Protein AF-A0A447U4M7-F1 (afdb_monomer_lite)

Sequence (69 aa):
MRPAKAMMDQSRIALNEAHLVQTKLIEGDQGEGKMKVSLVLVHAQDHLMTSMLARELIAELIELHEKLK

pLDDT: mean 89.98, std 11.49, range [53.81, 98.38]

Structure (mmCIF, N/CA/C/O backbone):
data_AF-A0A447U4M7-F1
#
_entry.id   AF-A0A447U4M7-F1
#
loop_
_atom_site.group_PDB
_atom_site.id
_atom_site.type_symbol
_atom_site.label_atom_id
_atom_site.label_alt_id
_atom_site.label_comp_id
_atom_site.label_asym_id
_atom_site.label_entity_id
_atom_site.label_seq_id
_atom_site.pdbx_PDB_ins_code
_atom_site.Cartn_x
_atom_site.Cartn_y
_atom_site.Cartn_z
_atom_site.occupancy
_atom_site.B_iso_or_equiv
_atom_site.auth_seq_id
_atom_site.auth_comp_id
_atom_site.auth_asym_id
_atom_site.auth_atom_id
_atom_site.pdbx_PDB_model_num
ATOM 1 N N . MET A 1 1 ? 11.489 -0.563 -17.225 1.00 74.06 1 MET A N 1
ATOM 2 C CA . MET A 1 1 ? 11.926 -0.203 -15.855 1.00 74.06 1 MET A CA 1
ATOM 3 C C . MET A 1 1 ? 11.586 1.226 -15.472 1.00 74.06 1 MET A C 1
ATOM 5 O O . MET A 1 1 ? 11.060 1.403 -14.386 1.00 74.06 1 MET A O 1
ATOM 9 N N . ARG A 1 2 ? 11.750 2.233 -16.348 1.00 75.69 2 ARG A N 1
ATOM 10 C CA . ARG A 1 2 ? 11.258 3.602 -16.065 1.00 75.69 2 ARG A CA 1
ATOM 11 C C . ARG A 1 2 ? 9.771 3.676 -15.639 1.00 75.69 2 ARG A C 1
ATOM 13 O O . ARG A 1 2 ? 9.511 4.311 -14.625 1.00 75.69 2 ARG A O 1
ATOM 20 N N . PRO A 1 3 ? 8.823 2.982 -16.305 1.00 90.12 3 PRO A N 1
ATOM 21 C CA . PRO A 1 3 ? 7.422 2.975 -15.863 1.00 90.12 3 PRO A CA 1
ATOM 22 C C . PRO A 1 3 ? 7.214 2.305 -14.497 1.00 90.12 3 PRO A C 1
ATOM 24 O O . PRO A 1 3 ? 6.433 2.793 -13.691 1.00 90.12 3 PRO A O 1
ATOM 27 N N . ALA A 1 4 ? 7.958 1.229 -14.212 1.00 91.62 4 ALA A N 1
ATOM 28 C CA . ALA A 1 4 ? 7.871 0.511 -12.940 1.00 91.62 4 ALA A CA 1
ATOM 29 C C . ALA A 1 4 ? 8.318 1.391 -11.762 1.00 91.62 4 ALA A C 1
ATOM 31 O O . ALA A 1 4 ? 7.608 1.470 -10.769 1.00 91.62 4 ALA A O 1
ATOM 32 N N . LYS A 1 5 ? 9.435 2.122 -11.898 1.00 91.69 5 LYS A N 1
ATOM 33 C CA . LYS A 1 5 ? 9.912 3.050 -10.855 1.00 91.69 5 LYS A CA 1
ATOM 34 C C . LYS A 1 5 ? 8.884 4.149 -10.561 1.00 91.69 5 LYS A C 1
ATOM 36 O O . LYS A 1 5 ? 8.528 4.348 -9.407 1.00 91.69 5 LYS A O 1
ATOM 41 N N . ALA A 1 6 ? 8.312 4.760 -11.603 1.00 95.94 6 ALA A N 1
ATOM 42 C CA . A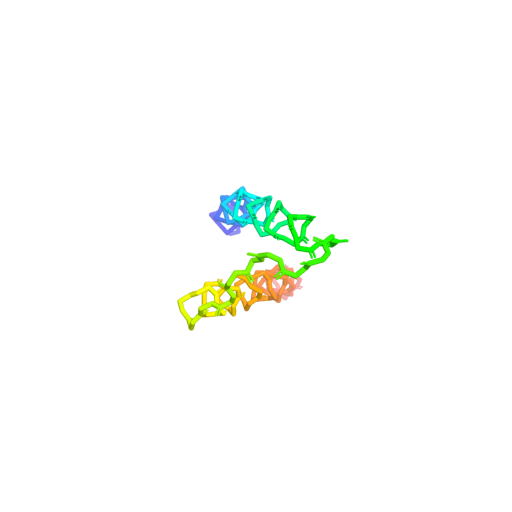LA A 1 6 ? 7.272 5.778 -11.441 1.00 95.94 6 ALA A CA 1
ATOM 43 C C . ALA A 1 6 ? 6.014 5.245 -10.723 1.00 95.94 6 ALA A C 1
ATOM 45 O O . ALA A 1 6 ? 5.477 5.911 -9.840 1.00 95.94 6 ALA A O 1
ATOM 46 N N . MET A 1 7 ? 5.564 4.030 -11.056 1.00 96.94 7 MET A N 1
ATOM 47 C CA . MET A 1 7 ? 4.429 3.391 -10.376 1.00 96.94 7 MET A CA 1
ATOM 48 C C . MET A 1 7 ? 4.744 3.041 -8.913 1.00 96.94 7 MET A C 1
ATOM 50 O O . MET A 1 7 ? 3.891 3.211 -8.043 1.00 96.94 7 MET A O 1
ATOM 54 N N . MET A 1 8 ? 5.972 2.606 -8.618 1.00 97.50 8 MET A N 1
ATOM 55 C CA . MET A 1 8 ? 6.412 2.303 -7.250 1.00 97.50 8 MET A CA 1
ATOM 56 C C . MET A 1 8 ? 6.499 3.548 -6.361 1.00 97.50 8 MET A C 1
ATOM 58 O O . MET A 1 8 ? 6.198 3.463 -5.165 1.00 97.50 8 MET A O 1
ATOM 62 N N . ASP A 1 9 ? 6.863 4.694 -6.939 1.00 96.69 9 ASP A N 1
ATOM 63 C CA . ASP A 1 9 ? 6.864 5.986 -6.249 1.00 96.69 9 ASP A CA 1
ATOM 64 C C . ASP A 1 9 ? 5.439 6.463 -5.952 1.00 96.69 9 ASP A C 1
ATOM 66 O O . ASP A 1 9 ? 5.140 6.835 -4.818 1.00 96.69 9 ASP A O 1
ATOM 70 N N . GLN A 1 10 ? 4.528 6.373 -6.925 1.00 97.44 10 GLN A N 1
ATOM 71 C CA . GLN A 1 10 ? 3.110 6.690 -6.713 1.00 97.44 10 GLN A CA 1
ATOM 72 C C . GLN A 1 10 ? 2.484 5.801 -5.631 1.00 97.44 10 GLN A C 1
ATOM 74 O O . GLN A 1 10 ? 1.820 6.301 -4.724 1.00 97.44 10 GLN A O 1
ATOM 79 N N . SER A 1 11 ? 2.752 4.492 -5.680 1.00 97.56 11 SER A N 1
ATOM 80 C CA . SER A 1 11 ? 2.291 3.541 -4.665 1.00 97.56 11 SER A CA 1
ATOM 81 C C . SER A 1 11 ? 2.830 3.885 -3.273 1.00 97.56 11 SER A C 1
ATOM 83 O O . SER A 1 11 ? 2.093 3.811 -2.292 1.00 97.56 11 SER A O 1
ATOM 85 N N . ARG A 1 12 ? 4.089 4.335 -3.174 1.00 96.38 12 ARG A N 1
ATOM 86 C CA . ARG A 1 12 ? 4.685 4.778 -1.905 1.00 96.38 12 ARG A CA 1
ATOM 87 C C . ARG A 1 12 ? 3.960 5.985 -1.322 1.00 96.38 12 ARG A C 1
ATOM 89 O O . ARG A 1 12 ? 3.703 6.006 -0.125 1.00 96.38 12 ARG A O 1
ATOM 96 N N . ILE A 1 13 ? 3.663 6.984 -2.152 1.00 97.50 13 ILE A N 1
ATOM 97 C CA . ILE A 1 13 ? 2.975 8.205 -1.718 1.00 97.50 13 ILE A CA 1
ATOM 98 C C . ILE A 1 13 ? 1.588 7.848 -1.171 1.00 97.50 13 ILE A C 1
ATOM 100 O O . ILE A 1 13 ? 1.286 8.186 -0.030 1.00 97.50 13 ILE A O 1
ATOM 104 N N . ALA A 1 14 ? 0.804 7.077 -1.929 1.00 97.44 14 ALA A N 1
ATOM 105 C CA . ALA A 1 14 ? -0.534 6.658 -1.516 1.00 97.44 14 ALA A CA 1
ATOM 106 C C . ALA A 1 14 ? -0.527 5.818 -0.223 1.00 97.44 14 ALA A C 1
ATOM 108 O O . ALA A 1 14 ? -1.338 6.047 0.675 1.00 97.44 14 ALA A O 1
ATOM 109 N N . LEU A 1 15 ? 0.407 4.868 -0.093 1.00 97.44 15 LEU A N 1
ATOM 110 C CA . LEU A 1 15 ? 0.524 4.056 1.121 1.00 97.44 15 LEU A CA 1
ATOM 111 C C . LEU A 1 15 ? 0.976 4.875 2.328 1.00 97.44 15 LEU A C 1
ATOM 113 O O . LEU A 1 15 ? 0.475 4.639 3.419 1.00 97.44 15 LEU A O 1
ATOM 117 N N . ASN A 1 16 ? 1.872 5.849 2.151 1.00 96.75 16 ASN A N 1
ATOM 118 C CA . ASN A 1 16 ? 2.277 6.736 3.241 1.00 96.75 16 ASN A CA 1
ATOM 119 C C . ASN A 1 16 ? 1.089 7.548 3.768 1.00 96.75 16 ASN A C 1
ATOM 121 O O . ASN A 1 16 ? 0.921 7.664 4.978 1.00 96.75 16 ASN A O 1
ATOM 125 N N . GLU A 1 17 ? 0.250 8.086 2.880 1.00 97.19 17 GLU A N 1
ATOM 126 C CA . GLU A 1 17 ? -0.958 8.816 3.278 1.00 97.19 17 GLU A CA 1
ATOM 127 C C . GLU A 1 17 ? -1.922 7.922 4.071 1.00 97.19 17 GLU A C 1
ATOM 129 O O . GLU A 1 17 ? -2.383 8.310 5.147 1.00 97.19 17 GLU A O 1
ATOM 134 N N . ALA A 1 18 ? -2.170 6.699 3.594 1.00 96.25 18 ALA A N 1
ATOM 135 C CA . ALA A 1 18 ? -3.020 5.735 4.288 1.00 96.25 18 ALA A CA 1
ATOM 136 C C . ALA A 1 18 ? -2.422 5.280 5.634 1.00 96.25 18 ALA A C 1
ATOM 138 O O . ALA A 1 18 ? -3.131 5.212 6.640 1.00 96.25 18 ALA A O 1
ATOM 139 N N . HIS A 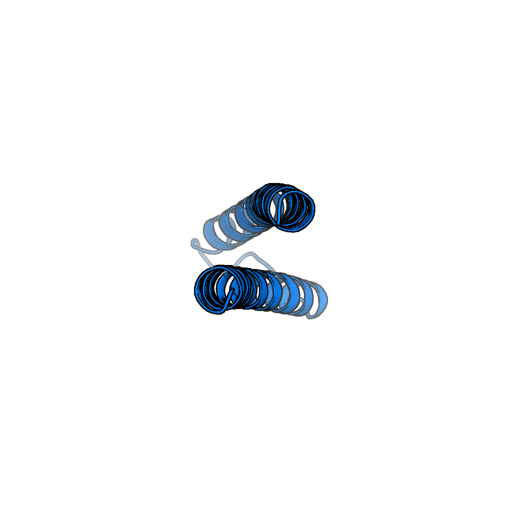1 19 ? -1.110 5.039 5.684 1.00 96.12 19 HIS A N 1
ATOM 140 C CA . HIS A 1 19 ? -0.397 4.650 6.898 1.00 96.12 19 HIS A CA 1
ATOM 141 C C . HIS A 1 19 ? -0.421 5.758 7.954 1.00 96.12 19 HIS A C 1
ATOM 143 O O . HIS A 1 19 ? -0.633 5.472 9.126 1.00 96.12 19 HIS A O 1
ATOM 149 N N . LEU A 1 20 ? -0.299 7.032 7.564 1.00 96.25 20 LEU A N 1
ATOM 150 C CA . LEU A 1 20 ? -0.439 8.162 8.493 1.00 96.25 20 LEU A CA 1
ATOM 151 C C . LEU A 1 20 ? -1.825 8.205 9.149 1.00 96.25 20 LEU A C 1
ATOM 153 O O . LEU A 1 20 ? -1.938 8.534 10.331 1.00 96.25 20 LEU A O 1
ATOM 157 N N . VAL A 1 21 ? -2.883 7.871 8.404 1.00 93.38 21 VAL A N 1
ATOM 158 C CA . VAL A 1 21 ? -4.230 7.739 8.976 1.00 93.38 21 VAL A CA 1
ATOM 159 C C . VAL A 1 21 ? -4.276 6.561 9.951 1.00 93.38 21 VAL A C 1
ATOM 161 O O . VAL A 1 21 ? -4.760 6.733 11.067 1.00 93.38 21 VAL A O 1
ATOM 164 N N . GLN A 1 22 ? -3.722 5.401 9.585 1.00 93.12 22 GLN A N 1
ATOM 165 C CA . GLN A 1 22 ? -3.644 4.237 10.475 1.00 93.12 22 GLN A CA 1
ATOM 166 C C . GLN A 1 22 ? -2.876 4.543 11.771 1.00 93.12 22 GLN A C 1
ATOM 168 O O . GLN A 1 22 ? -3.349 4.186 12.847 1.00 93.12 22 GLN A O 1
ATOM 173 N N . THR A 1 23 ? -1.745 5.253 11.702 1.00 91.81 23 THR A N 1
ATOM 174 C CA . THR A 1 23 ? -0.972 5.666 12.884 1.00 91.81 23 THR A CA 1
ATOM 175 C C . THR A 1 23 ? -1.811 6.530 13.823 1.00 91.81 23 THR A C 1
ATOM 177 O O . THR A 1 23 ? -1.885 6.227 15.009 1.00 91.81 23 THR A O 1
ATOM 180 N N . LYS A 1 24 ? -2.522 7.538 13.299 1.00 90.31 24 LYS A N 1
ATOM 181 C CA . LYS A 1 24 ? -3.408 8.393 14.113 1.00 90.31 24 LYS A CA 1
ATOM 182 C C . LYS A 1 24 ? -4.525 7.603 14.795 1.00 90.31 24 LYS A C 1
ATOM 184 O O . LYS A 1 24 ? -4.897 7.915 15.922 1.00 90.31 24 LYS A O 1
ATOM 189 N N . LEU A 1 25 ? -5.071 6.597 14.110 1.00 89.00 25 LEU A N 1
ATOM 190 C CA . LEU A 1 25 ? -6.093 5.716 14.676 1.00 89.00 25 LEU A CA 1
ATOM 191 C C . LEU A 1 25 ? -5.535 4.873 15.833 1.00 89.00 25 LEU A C 1
ATOM 193 O O . LEU A 1 25 ? -6.206 4.731 16.849 1.00 89.00 25 LEU A O 1
ATOM 197 N N . ILE A 1 26 ? -4.303 4.369 15.708 1.00 86.12 26 ILE A N 1
ATOM 198 C CA . ILE A 1 26 ? -3.619 3.614 16.769 1.00 86.12 26 ILE A CA 1
ATOM 199 C C . ILE A 1 26 ? -3.276 4.523 17.958 1.00 86.12 26 ILE A C 1
ATOM 201 O O . ILE A 1 26 ? -3.531 4.155 19.101 1.00 86.12 26 ILE A O 1
ATOM 205 N N . GLU A 1 27 ? -2.729 5.716 17.711 1.00 84.62 27 GLU A N 1
ATOM 206 C CA . GLU A 1 27 ? -2.423 6.707 18.755 1.00 84.62 27 GLU A CA 1
ATOM 207 C C . GLU A 1 27 ? -3.676 7.103 19.547 1.00 84.62 27 GLU A C 1
ATOM 209 O O . GLU A 1 27 ? -3.628 7.222 20.770 1.00 84.62 27 GLU A O 1
ATOM 214 N N . GLY A 1 28 ? -4.814 7.249 18.859 1.00 80.75 28 GLY A N 1
ATOM 215 C CA . GLY A 1 28 ? -6.108 7.543 19.473 1.00 80.75 28 GLY A CA 1
ATOM 216 C C . GLY A 1 28 ? -6.668 6.427 20.364 1.00 80.75 28 GLY A C 1
ATOM 217 O O . GLY A 1 28 ? -7.598 6.689 21.127 1.00 80.75 28 GLY A O 1
ATOM 218 N N . ASP A 1 29 ? -6.115 5.212 20.294 1.00 77.44 29 ASP A N 1
ATOM 219 C CA . ASP A 1 29 ? -6.552 4.054 21.083 1.00 77.44 29 ASP A CA 1
ATOM 220 C C . ASP A 1 29 ? -5.684 3.800 22.334 1.00 77.44 29 ASP A C 1
ATOM 222 O O . ASP A 1 29 ? -6.126 3.132 23.268 1.00 77.44 29 ASP A O 1
ATOM 226 N N . GLN A 1 30 ? -4.482 4.393 22.431 1.00 66.69 30 GLN A N 1
ATOM 227 C CA . GLN A 1 30 ? -3.527 4.161 23.535 1.00 66.69 30 GLN A CA 1
ATOM 228 C C . GLN A 1 30 ? -3.931 4.752 24.909 1.00 66.69 30 GLN A C 1
ATOM 230 O O . GLN A 1 30 ? -3.122 4.787 25.835 1.00 66.69 30 GLN A O 1
ATOM 235 N N . GLY A 1 31 ? -5.182 5.184 25.087 1.00 56.28 31 GLY A N 1
ATOM 236 C CA . GLY A 1 31 ? -5.706 5.716 26.346 1.00 56.28 31 GLY A CA 1
ATOM 237 C C . GLY A 1 31 ? -7.148 5.275 26.589 1.00 56.28 31 GLY A C 1
ATOM 238 O O . GLY A 1 31 ? -8.082 5.857 26.045 1.00 56.28 31 GLY A O 1
ATOM 239 N N . GLU A 1 32 ? -7.316 4.249 27.425 1.00 56.28 32 GLU A N 1
ATOM 240 C CA . GLU A 1 32 ? -8.598 3.783 27.983 1.00 56.28 32 GLU A CA 1
ATOM 241 C C . GLU A 1 32 ? -9.714 3.444 26.963 1.00 56.28 32 GLU A C 1
ATOM 243 O O . GLU A 1 32 ? -10.892 3.706 27.205 1.00 56.28 32 GL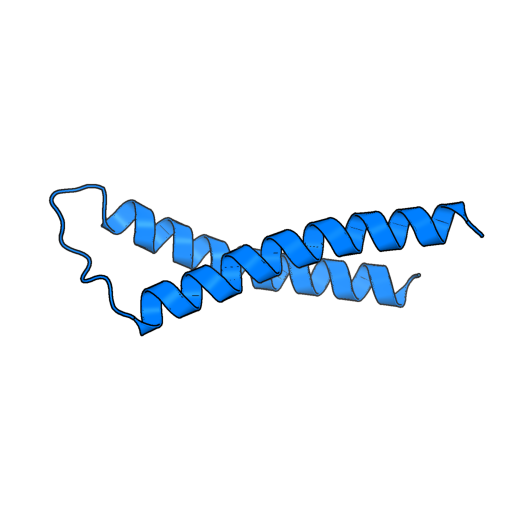U A O 1
ATOM 248 N N . GLY A 1 33 ? -9.365 2.804 25.838 1.00 53.81 33 GLY A N 1
ATOM 249 C CA . GLY A 1 33 ? -10.286 1.930 25.089 1.00 53.81 33 GLY A CA 1
ATOM 250 C C . GLY A 1 33 ? -11.500 2.605 24.439 1.00 53.81 33 GLY A C 1
ATOM 251 O O . GLY A 1 33 ? -12.620 2.098 24.543 1.00 53.81 33 GLY A O 1
ATOM 252 N N . LYS A 1 34 ? -11.311 3.748 23.769 1.00 62.41 34 LYS A N 1
ATOM 253 C CA . LYS A 1 34 ? -12.419 4.514 23.163 1.00 62.41 34 LYS A CA 1
ATOM 254 C C . LYS A 1 34 ? -12.647 4.266 21.677 1.00 62.41 34 LYS A C 1
ATOM 256 O O . LYS A 1 34 ? -13.708 4.657 21.179 1.00 62.41 34 LYS A O 1
ATOM 261 N N . MET A 1 35 ? -11.724 3.636 20.947 1.00 69.44 35 MET A N 1
ATOM 262 C CA . MET A 1 35 ? -11.951 3.421 19.524 1.00 69.44 35 MET A CA 1
ATOM 263 C C . MET A 1 35 ? -12.743 2.132 19.291 1.00 69.44 35 MET A C 1
ATOM 265 O O . MET A 1 35 ? -12.264 1.018 19.481 1.00 69.44 35 MET A O 1
ATOM 269 N N . LYS A 1 36 ? -14.001 2.276 18.856 1.00 74.25 36 LYS A N 1
ATOM 270 C CA . LYS A 1 36 ? -14.840 1.126 18.507 1.00 74.25 36 LYS A CA 1
ATOM 271 C C . LYS A 1 36 ? -14.271 0.439 17.267 1.00 74.25 36 LYS A C 1
ATOM 273 O O . LYS A 1 36 ? -14.499 0.885 16.141 1.00 74.25 36 LYS A O 1
ATOM 278 N N . VAL A 1 37 ? -13.567 -0.670 17.476 1.00 82.12 37 VAL A N 1
ATOM 279 C CA . VAL A 1 37 ? -13.123 -1.535 16.384 1.00 82.12 37 VAL A CA 1
ATOM 280 C C . VAL A 1 37 ? -14.357 -2.081 15.667 1.00 82.12 37 VAL A C 1
ATOM 282 O O . VAL A 1 37 ? -15.215 -2.732 16.263 1.00 82.12 37 VAL A O 1
ATOM 285 N N . SER A 1 38 ? -14.475 -1.767 14.379 1.00 88.81 38 SER A N 1
ATOM 286 C CA . SER A 1 38 ? -15.535 -2.269 13.503 1.00 88.81 38 SER A CA 1
ATOM 287 C C . SER A 1 38 ? -14.947 -3.211 12.458 1.00 88.81 38 SER A C 1
ATOM 289 O O . SER A 1 38 ? -13.769 -3.107 12.123 1.00 88.81 38 SER A O 1
ATOM 291 N N . LEU A 1 39 ? -15.770 -4.097 11.893 1.00 92.25 39 LEU A N 1
ATOM 292 C CA . LEU A 1 39 ? -15.330 -4.998 10.823 1.00 92.25 39 LEU A CA 1
ATOM 293 C C . LEU A 1 39 ? -14.760 -4.230 9.619 1.00 92.25 39 LEU A C 1
ATOM 295 O O . LEU A 1 39 ? -13.765 -4.646 9.038 1.00 92.25 39 LEU A O 1
ATOM 299 N N . VAL A 1 40 ? -15.353 -3.080 9.286 1.00 93.69 40 VAL A N 1
ATOM 300 C CA . VAL A 1 40 ? -14.872 -2.205 8.206 1.00 93.69 40 VAL A CA 1
ATOM 301 C C . VAL A 1 40 ? -13.478 -1.664 8.514 1.00 93.69 40 VAL A C 1
ATOM 303 O O . VAL A 1 40 ? -12.626 -1.635 7.633 1.00 93.69 40 VAL A O 1
ATOM 306 N N . LEU A 1 41 ? -13.226 -1.269 9.765 1.00 91.06 41 LEU A N 1
ATOM 307 C CA . LEU A 1 41 ? -11.914 -0.791 10.188 1.00 91.06 41 LEU A CA 1
ATOM 308 C C . LEU A 1 41 ? -10.857 -1.901 10.117 1.00 91.06 41 LEU A C 1
ATOM 310 O O . LEU A 1 41 ? -9.757 -1.646 9.639 1.00 91.06 41 LEU A O 1
ATOM 314 N N . VAL A 1 42 ? -11.179 -3.109 10.589 1.00 92.06 42 VAL A N 1
ATOM 315 C CA . VAL A 1 42 ? -10.270 -4.264 10.491 1.00 92.06 42 VAL A CA 1
ATOM 316 C C . VAL A 1 42 ? -9.957 -4.553 9.025 1.00 92.06 42 VAL A C 1
ATOM 318 O O . VAL A 1 42 ? -8.795 -4.599 8.646 1.00 92.06 42 VAL A O 1
ATOM 321 N N . HIS A 1 43 ? -10.980 -4.606 8.170 1.00 95.12 43 HIS A N 1
ATOM 322 C CA . HIS A 1 43 ? -10.804 -4.840 6.739 1.00 95.12 43 HIS A CA 1
ATOM 323 C C . HIS A 1 43 ? -9.938 -3.769 6.055 1.00 95.12 43 HIS A C 1
ATOM 325 O O . HIS A 1 43 ? -9.110 -4.082 5.203 1.00 95.12 43 HIS A O 1
ATOM 331 N N . ALA A 1 44 ? -10.100 -2.498 6.436 1.00 94.38 44 ALA A N 1
ATOM 332 C CA . ALA A 1 44 ? -9.263 -1.414 5.930 1.00 94.38 44 ALA A CA 1
ATOM 333 C C . ALA A 1 44 ? -7.791 -1.574 6.356 1.00 94.38 44 ALA A C 1
ATOM 335 O O . ALA A 1 44 ? -6.896 -1.335 5.545 1.00 94.38 44 ALA A O 1
ATOM 336 N N . GLN A 1 45 ? -7.536 -2.011 7.594 1.00 94.38 45 GLN A N 1
ATOM 337 C CA . GLN A 1 45 ? -6.182 -2.314 8.069 1.00 94.38 45 GLN A CA 1
ATOM 338 C C . GLN A 1 45 ? -5.580 -3.522 7.344 1.00 94.38 45 GLN A C 1
ATOM 340 O O . GLN A 1 45 ? -4.425 -3.453 6.929 1.00 94.38 45 GLN A O 1
ATOM 345 N N . ASP A 1 46 ? -6.361 -4.584 7.122 1.00 96.69 46 ASP A N 1
ATOM 346 C CA . ASP A 1 46 ? -5.922 -5.773 6.384 1.00 96.69 46 ASP A CA 1
ATOM 347 C C . ASP A 1 46 ? -5.475 -5.411 4.962 1.00 96.69 46 ASP A C 1
ATOM 349 O O . ASP A 1 46 ? -4.395 -5.819 4.523 1.00 96.69 46 ASP A O 1
ATOM 353 N N . HIS A 1 47 ? -6.261 -4.594 4.250 1.00 97.44 47 HIS A N 1
ATOM 354 C CA . HIS A 1 47 ? -5.896 -4.097 2.918 1.00 97.44 47 HIS A CA 1
ATOM 355 C C . HIS A 1 47 ? -4.620 -3.268 2.940 1.00 97.44 47 HIS A C 1
ATOM 357 O O . HIS A 1 47 ? -3.758 -3.454 2.079 1.00 97.44 47 HIS A O 1
ATOM 363 N N . LEU A 1 48 ? -4.492 -2.360 3.908 1.00 97.12 48 LEU A N 1
ATOM 364 C CA . LEU A 1 48 ? -3.336 -1.478 4.018 1.00 97.12 48 LEU A CA 1
ATOM 365 C C . LEU A 1 48 ? -2.057 -2.276 4.288 1.00 97.12 48 LEU A C 1
ATOM 367 O O . LEU A 1 48 ? -1.097 -2.163 3.526 1.00 97.12 48 LEU A O 1
ATOM 371 N N . MET A 1 49 ? -2.072 -3.147 5.297 1.00 97.19 49 MET A N 1
ATOM 372 C CA . MET A 1 49 ? -0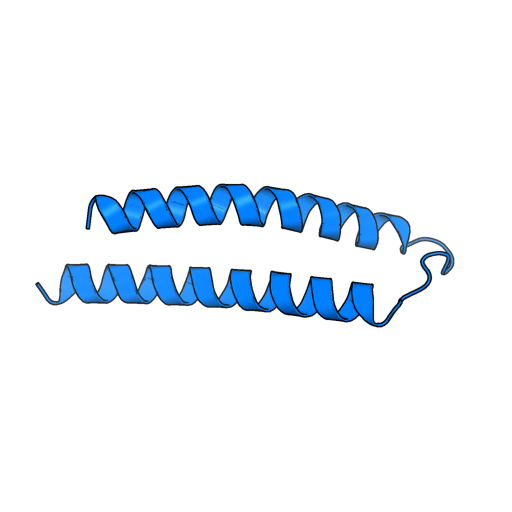.918 -3.972 5.658 1.00 97.19 49 MET A CA 1
ATOM 373 C C . MET A 1 49 ? -0.540 -4.948 4.540 1.00 97.19 49 MET A C 1
ATOM 375 O O . MET A 1 49 ? 0.639 -5.075 4.205 1.00 97.19 49 MET A O 1
ATOM 379 N N . THR A 1 50 ? -1.524 -5.590 3.901 1.00 98.00 50 THR A N 1
ATOM 380 C CA . THR A 1 50 ? -1.265 -6.507 2.778 1.00 98.00 50 THR A CA 1
ATOM 381 C C . THR A 1 50 ? -0.688 -5.762 1.574 1.00 98.00 50 THR A C 1
ATOM 383 O O . THR A 1 50 ? 0.243 -6.250 0.935 1.00 98.00 50 THR A O 1
ATOM 386 N N . SER A 1 51 ? -1.187 -4.558 1.281 1.00 97.94 51 SER A N 1
ATOM 387 C CA . SER A 1 51 ? -0.682 -3.729 0.180 1.00 97.94 51 SER A CA 1
ATOM 388 C C . SER A 1 51 ? 0.738 -3.221 0.436 1.00 97.94 51 SER A C 1
ATOM 390 O O . SER A 1 51 ? 1.542 -3.169 -0.496 1.00 97.94 51 SER A O 1
ATOM 392 N N . MET A 1 52 ? 1.074 -2.882 1.686 1.00 97.44 52 MET A N 1
ATOM 393 C 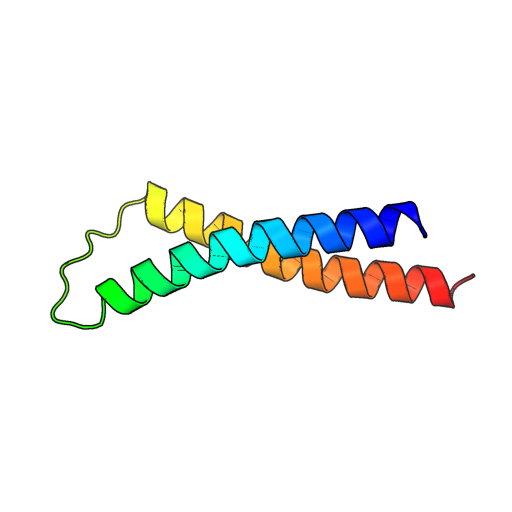CA . MET A 1 52 ? 2.439 -2.513 2.076 1.00 97.44 52 MET A CA 1
ATOM 394 C C . MET A 1 52 ? 3.412 -3.669 1.847 1.00 97.44 52 MET A C 1
ATOM 396 O O . MET A 1 52 ? 4.403 -3.491 1.137 1.00 97.44 52 MET A O 1
ATOM 400 N N . LEU A 1 53 ? 3.088 -4.859 2.360 1.00 97.94 53 LEU A N 1
ATOM 401 C CA . LEU A 1 53 ? 3.917 -6.049 2.167 1.00 97.94 53 LEU A CA 1
ATOM 402 C C . LEU A 1 53 ? 4.055 -6.405 0.681 1.00 97.94 53 LEU A C 1
ATOM 404 O O . LEU A 1 53 ? 5.156 -6.658 0.197 1.00 97.94 53 LEU A O 1
ATOM 408 N N . ALA A 1 54 ? 2.952 -6.389 -0.071 1.00 98.25 54 ALA A N 1
ATOM 409 C CA . ALA A 1 54 ? 2.980 -6.672 -1.501 1.00 98.25 54 ALA A CA 1
ATOM 410 C C . ALA A 1 54 ? 3.891 -5.693 -2.254 1.00 98.25 54 ALA A C 1
ATOM 412 O O . ALA A 1 54 ? 4.658 -6.115 -3.117 1.00 98.25 54 ALA A O 1
ATOM 413 N N . ARG A 1 55 ? 3.861 -4.398 -1.911 1.00 97.50 55 ARG A N 1
ATOM 414 C CA . ARG A 1 55 ? 4.753 -3.398 -2.508 1.00 97.50 55 ARG A CA 1
ATOM 415 C C . ARG A 1 55 ? 6.224 -3.702 -2.213 1.00 97.50 55 ARG A C 1
ATOM 417 O O . ARG A 1 55 ? 7.039 -3.580 -3.123 1.00 97.50 55 ARG A O 1
ATOM 424 N N . GLU A 1 56 ? 6.573 -4.078 -0.985 1.00 97.62 56 GLU A N 1
ATOM 425 C CA . GLU A 1 56 ? 7.952 -4.457 -0.636 1.00 97.62 56 GLU A CA 1
ATOM 426 C C . GLU A 1 56 ? 8.421 -5.656 -1.466 1.00 97.62 56 GLU A C 1
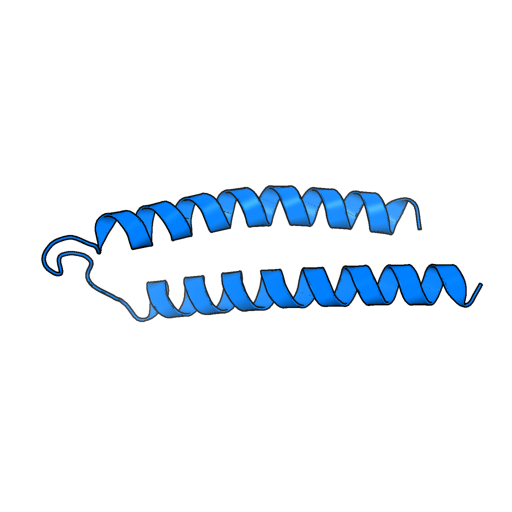ATOM 428 O O . GLU A 1 56 ? 9.458 -5.584 -2.121 1.00 97.62 56 GLU A O 1
ATOM 433 N N . LEU A 1 57 ? 7.598 -6.703 -1.565 1.00 98.38 57 LEU A N 1
ATOM 434 C CA . LEU A 1 57 ? 7.903 -7.869 -2.398 1.00 98.38 57 LEU A CA 1
ATOM 435 C C . LEU A 1 57 ? 8.034 -7.504 -3.883 1.00 98.38 57 LEU A C 1
ATOM 437 O O . LEU A 1 57 ? 8.921 -8.000 -4.573 1.00 98.38 57 LEU A O 1
ATOM 441 N N . ILE A 1 58 ? 7.178 -6.618 -4.394 1.00 97.75 58 ILE A N 1
ATOM 442 C CA . ILE A 1 58 ? 7.244 -6.159 -5.787 1.00 97.75 58 ILE A CA 1
ATOM 443 C C . ILE A 1 58 ? 8.525 -5.358 -6.048 1.00 97.75 58 ILE A C 1
ATOM 445 O O . ILE A 1 58 ? 9.087 -5.482 -7.135 1.00 97.75 58 ILE A O 1
ATOM 449 N N . ALA A 1 59 ? 9.018 -4.573 -5.083 1.00 96.88 59 ALA A N 1
ATOM 450 C CA . ALA A 1 59 ? 10.302 -3.885 -5.216 1.00 96.88 59 ALA A CA 1
ATOM 451 C C . ALA A 1 59 ? 11.452 -4.886 -5.414 1.00 96.88 59 ALA A C 1
ATOM 453 O O . ALA A 1 59 ? 12.212 -4.750 -6.374 1.00 96.88 59 ALA A O 1
ATOM 454 N N . GLU A 1 60 ? 11.506 -5.932 -4.585 1.00 97.62 60 GLU A N 1
ATOM 455 C CA . GLU A 1 60 ? 12.496 -7.011 -4.703 1.00 97.62 60 GLU A CA 1
ATOM 456 C C . GLU A 1 60 ? 12.370 -7.759 -6.038 1.00 97.62 60 GLU A C 1
ATOM 458 O O . GLU A 1 60 ? 13.363 -8.045 -6.708 1.00 97.62 60 GLU A O 1
ATOM 463 N N . LEU A 1 61 ? 11.139 -8.032 -6.486 1.00 96.88 61 LEU A N 1
ATOM 464 C CA . LEU A 1 61 ? 10.900 -8.651 -7.790 1.00 96.88 61 LEU A CA 1
ATOM 465 C C . LEU A 1 61 ? 11.393 -7.763 -8.936 1.00 96.88 61 LEU A C 1
ATOM 467 O O . LEU A 1 61 ? 11.991 -8.277 -9.881 1.00 96.88 61 LEU A O 1
ATOM 471 N N . ILE A 1 62 ? 11.166 -6.448 -8.879 1.00 95.44 62 ILE A N 1
ATOM 472 C CA . ILE A 1 62 ? 11.677 -5.510 -9.886 1.00 95.44 62 ILE A CA 1
ATOM 473 C C . ILE A 1 62 ? 13.208 -5.540 -9.903 1.00 95.44 62 ILE A C 1
ATOM 475 O O . ILE A 1 62 ? 13.786 -5.629 -10.986 1.00 95.44 62 ILE A O 1
ATOM 479 N N . GLU A 1 63 ? 13.858 -5.515 -8.737 1.00 95.38 63 GLU A N 1
ATOM 480 C CA . GLU A 1 63 ? 15.319 -5.582 -8.632 1.00 95.38 63 GLU A CA 1
ATOM 481 C C . GLU A 1 63 ? 15.875 -6.896 -9.199 1.00 95.38 63 GLU A C 1
ATOM 483 O O . GLU A 1 63 ? 16.834 -6.885 -9.974 1.00 95.38 63 GLU A O 1
ATOM 488 N N . LEU A 1 64 ? 15.242 -8.031 -8.890 1.00 96.69 64 LEU A N 1
ATOM 489 C CA . LEU A 1 64 ? 15.607 -9.330 -9.454 1.00 96.69 64 LEU A CA 1
ATOM 490 C C . LEU A 1 64 ? 15.531 -9.311 -10.991 1.00 96.69 64 LEU A C 1
ATOM 492 O O . LEU A 1 64 ? 16.466 -9.738 -11.666 1.00 96.69 64 LEU A O 1
ATOM 496 N N . HIS A 1 65 ? 14.447 -8.773 -11.557 1.00 95.12 65 HIS A N 1
ATOM 497 C CA . HIS A 1 65 ? 14.284 -8.657 -13.010 1.00 95.12 65 HIS A CA 1
ATOM 498 C C . HIS A 1 65 ? 15.267 -7.665 -13.652 1.00 95.12 65 HIS A C 1
ATOM 500 O O . HIS A 1 65 ? 15.552 -7.796 -14.842 1.00 95.12 65 HIS A O 1
ATOM 506 N N . GLU A 1 66 ? 15.764 -6.669 -12.909 1.00 91.81 66 GLU A N 1
ATOM 507 C CA . GLU A 1 66 ? 16.843 -5.785 -13.367 1.00 91.81 66 GLU A CA 1
ATOM 508 C C . GLU A 1 66 ? 18.191 -6.520 -13.424 1.00 91.81 66 GLU A C 1
ATOM 510 O O . GLU A 1 66 ? 18.947 -6.273 -14.356 1.00 91.81 66 GLU A O 1
ATOM 515 N N . LYS A 1 67 ? 18.469 -7.444 -12.492 1.00 94.00 67 LYS A N 1
ATOM 516 C CA . LYS A 1 67 ? 19.723 -8.227 -12.434 1.00 94.00 67 LYS A CA 1
ATOM 517 C C . LYS A 1 67 ? 19.779 -9.415 -13.398 1.00 94.00 67 LYS A C 1
ATOM 519 O O . LYS A 1 67 ? 20.866 -9.862 -13.746 1.00 94.00 67 LYS A O 1
ATOM 524 N N . LEU A 1 68 ? 18.625 -9.970 -13.770 1.00 92.56 68 LEU A N 1
ATOM 525 C CA . LEU A 1 68 ? 18.524 -11.099 -14.706 1.00 92.56 68 LEU A CA 1
ATOM 526 C C . LEU A 1 68 ? 18.621 -10.680 -16.183 1.00 92.56 68 LEU A C 1
ATOM 528 O O . LEU A 1 68 ? 18.646 -11.546 -17.058 1.00 92.56 68 LEU A O 1
ATOM 532 N N . LYS A 1 69 ? 18.624 -9.375 -16.461 1.00 61.09 69 LYS A N 1
ATOM 533 C CA . LYS A 1 69 ? 18.876 -8.807 -17.788 1.00 61.09 69 LYS A CA 1
ATOM 534 C C . LYS A 1 69 ? 20.332 -8.405 -17.931 1.00 61.09 69 LYS A C 1
ATOM 536 O O . LYS A 1 69 ? 20.829 -8.539 -19.068 1.00 61.09 69 LYS A O 1
#

InterPro domains:
  IPR003188 Phosphotransferase system, lactose/cellobiose-type IIA subunit [PF02255] (4-66)
  IPR003188 Phosphotransferase system, lactose/cellobiose-type IIA subunit [PIRSF000699] (4-69)
  IPR003188 Phosphotransferase system, lactose/cellobiose-type IIA subunit [PS51095] (1-67)
  IPR003188 Phosphotransferase system, lactose/cellobiose-type IIA subunit [PTHR34382] (3-69)
  IPR036542 Phosphotransferase system, lactose/cellobiose-type IIA subunit superfamily [SSF46973] (3-67)

Foldseek 3Di:
DVVLVVVLVVLVVVLVVLVVVVVVLVVVCPPDGDDPDDPVNVVSVVVSVVSVVVSVVVVVVVVVVVVVD

Secondary structure (DSSP, 8-state):
-HHHHHHHHHHHHHHHHHHHHHHHHHHTTTTTS-S---HHHHHHHHHHHHHHHHHHHHHHHHHHHHH--

Organism: Salmonella enterica I (NCBI:txid59201)

Radius of gyration: 16.03 Å; chains: 1; bounding box: 35×20×46 Å